Protein AF-A0A7M3SGV5-F1 (afdb_monomer)

pLDDT: mean 77.86, std 12.33, range [50.72, 96.25]

Secondary structure (DSSP, 8-state):
--PPPPPPP-PPPPSS--HHHHHHSPPPP-TT-----TTHHHHHHHHHHHHHHHHHHHHHHHHHHHHHHH----SSS--B-TTS-B--TT--EEE-TT--EEEE-TTS-EEEEETTTTEEEE-

Foldseek 3Di:
DDDDDDDDDDDDDDPDDDPVRCVVDDHDDPPPVPPPPPCVVVVVVVVVVVVVVVVVVVVVVVVCVVVVVVPPPLPPDQQADPVRHHNLVPFDWDADPVRWIWGADPVRWIWTADPVSSDTHTD

Mean predicted aligned error: 18.83 Å

Structure (mmCIF, N/CA/C/O backbone):
data_AF-A0A7M3SGV5-F1
#
_entry.id   AF-A0A7M3SGV5-F1
#
loop_
_atom_site.group_PDB
_atom_site.id
_atom_site.type_symbol
_atom_site.label_atom_id
_atom_site.label_alt_id
_atom_site.label_comp_id
_atom_site.label_asym_id
_atom_site.label_entity_id
_atom_site.label_seq_id
_atom_site.pdbx_PDB_ins_code
_atom_site.Cartn_x
_atom_site.Cartn_y
_atom_site.Cartn_z
_atom_site.occupancy
_atom_site.B_iso_or_equiv
_atom_site.auth_seq_id
_atom_site.auth_comp_id
_atom_site.auth_asym_id
_atom_site.auth_atom_id
_atom_site.pdbx_PDB_model_num
ATOM 1 N N . ILE A 1 1 ? -51.193 -28.670 64.161 1.00 51.84 1 ILE A N 1
ATOM 2 C CA . ILE A 1 1 ? -50.018 -27.777 64.006 1.00 51.84 1 ILE A CA 1
ATOM 3 C C . ILE A 1 1 ? -50.477 -26.606 63.148 1.00 51.84 1 ILE A C 1
ATOM 5 O O . ILE A 1 1 ? -50.992 -26.857 62.067 1.00 51.84 1 ILE A O 1
ATOM 9 N N . ARG A 1 2 ? -50.428 -25.369 63.658 1.00 57.69 2 ARG A N 1
ATOM 10 C CA . ARG A 1 2 ? -50.892 -24.169 62.944 1.00 57.69 2 ARG A CA 1
ATOM 11 C C . ARG A 1 2 ? -49.656 -23.427 62.439 1.00 57.69 2 ARG A C 1
ATOM 13 O O . ARG A 1 2 ? -48.879 -22.933 63.248 1.00 57.69 2 ARG A O 1
ATOM 20 N N . THR A 1 3 ? -49.441 -23.423 61.132 1.00 67.00 3 THR A N 1
ATOM 21 C CA . THR A 1 3 ? -48.323 -22.732 60.482 1.00 67.00 3 THR A CA 1
ATOM 22 C C . THR A 1 3 ? -48.660 -21.252 60.340 1.00 67.00 3 THR A C 1
ATOM 24 O O . THR A 1 3 ? -49.702 -20.889 59.799 1.00 67.00 3 THR A O 1
ATOM 27 N N . VAL A 1 4 ? -47.794 -20.393 60.872 1.00 75.88 4 VAL A N 1
ATOM 28 C CA . VAL A 1 4 ? -47.905 -18.937 60.751 1.00 75.88 4 VAL A CA 1
ATOM 29 C C . VAL A 1 4 ? -47.009 -18.526 59.586 1.00 75.88 4 VAL A C 1
ATOM 31 O O . VAL A 1 4 ? -45.806 -18.763 59.638 1.00 75.88 4 VAL A O 1
ATOM 34 N N . HIS A 1 5 ? -47.582 -17.963 58.523 1.00 73.69 5 HIS A N 1
ATOM 35 C CA . HIS A 1 5 ? -46.805 -17.389 57.425 1.00 73.69 5 HIS A CA 1
ATOM 36 C C . HIS A 1 5 ? -46.550 -15.909 57.712 1.00 73.69 5 HIS A C 1
ATOM 38 O O . HIS A 1 5 ? -47.492 -15.129 57.835 1.00 73.69 5 HIS A O 1
ATOM 44 N N . GLY A 1 6 ? -45.277 -15.535 57.829 1.00 79.50 6 GLY A N 1
ATOM 45 C CA . GLY A 1 6 ? -44.841 -14.142 57.822 1.00 79.50 6 GLY A CA 1
ATOM 46 C C . GLY A 1 6 ? -44.474 -13.725 56.402 1.00 79.50 6 GLY A C 1
ATOM 47 O O . GLY A 1 6 ? -43.722 -14.431 55.733 1.00 79.50 6 GLY A O 1
ATOM 48 N N . LEU A 1 7 ? -45.006 -12.595 55.941 1.00 81.19 7 LEU A N 1
ATOM 49 C CA . LEU A 1 7 ? -44.583 -11.961 54.696 1.00 81.19 7 LEU A CA 1
ATOM 50 C C . LEU A 1 7 ? -43.490 -10.942 55.031 1.00 81.19 7 LEU A C 1
ATOM 52 O O . LEU A 1 7 ? -43.733 -10.025 55.815 1.00 81.19 7 LEU A O 1
ATOM 56 N N . ASN A 1 8 ? -42.294 -11.101 54.465 1.00 79.69 8 ASN A N 1
ATOM 57 C CA . ASN A 1 8 ? -41.237 -10.105 54.606 1.00 79.69 8 ASN A CA 1
ATOM 58 C C . ASN A 1 8 ? -41.397 -9.049 53.505 1.00 79.69 8 ASN A C 1
ATOM 60 O O . ASN A 1 8 ? -41.323 -9.371 52.321 1.00 79.69 8 ASN A O 1
ATOM 64 N N . LEU A 1 9 ? -41.657 -7.806 53.907 1.00 80.56 9 LEU A N 1
ATOM 65 C CA . LEU A 1 9 ? -41.816 -6.667 53.011 1.00 80.56 9 LEU A CA 1
ATOM 66 C C . LEU A 1 9 ? -40.527 -5.848 53.029 1.00 80.56 9 LEU A C 1
ATOM 68 O O . LEU A 1 9 ? -40.169 -5.275 54.056 1.00 80.56 9 LEU A O 1
ATOM 72 N N . ILE A 1 10 ? -39.855 -5.761 51.884 1.00 75.38 10 ILE A N 1
ATOM 73 C CA . ILE A 1 10 ? -38.656 -4.938 51.703 1.00 75.38 10 ILE A CA 1
ATOM 74 C C . ILE A 1 10 ? -39.017 -3.800 50.746 1.00 75.38 10 ILE A C 1
ATOM 76 O O . ILE A 1 10 ? -39.612 -4.039 49.695 1.00 75.38 10 ILE A O 1
ATOM 80 N N . ARG A 1 11 ? -38.685 -2.555 51.110 1.00 76.50 11 ARG A N 1
ATOM 81 C CA . ARG A 1 11 ? -38.833 -1.407 50.205 1.00 76.50 11 ARG A CA 1
ATOM 82 C C . ARG A 1 11 ? -37.687 -1.420 49.206 1.00 76.50 11 ARG A C 1
ATOM 84 O O . ARG A 1 11 ? -36.528 -1.404 49.613 1.00 76.50 11 ARG A O 1
ATOM 91 N N . GLN A 1 12 ? -38.022 -1.449 47.923 1.00 76.88 12 GLN A N 1
ATOM 92 C CA . GLN A 1 12 ? -37.027 -1.284 46.877 1.00 76.88 12 GLN A CA 1
ATOM 93 C C . GLN A 1 12 ? -36.679 0.204 46.712 1.00 76.88 12 GLN A C 1
ATOM 95 O O . GLN A 1 12 ? -37.561 1.052 46.885 1.00 76.88 12 GLN A O 1
ATOM 100 N N . PRO A 1 13 ? -35.409 0.522 46.413 1.00 76.31 13 PRO A N 1
ATOM 101 C CA . PRO A 1 13 ? -34.998 1.856 45.986 1.00 76.31 13 PRO A CA 1
ATOM 102 C C . PRO A 1 13 ? -35.806 2.327 44.764 1.00 76.31 13 PRO A C 1
ATOM 104 O O . PRO A 1 13 ? -36.213 1.497 43.948 1.00 76.31 13 PRO A O 1
ATOM 107 N N . GLY A 1 14 ? -36.056 3.637 44.657 1.00 74.00 14 GLY A N 1
ATOM 108 C CA . GLY A 1 14 ? -36.722 4.232 43.488 1.00 74.00 14 GLY A CA 1
ATOM 109 C C . GLY A 1 14 ? -35.865 4.133 42.222 1.00 74.00 14 GLY A C 1
ATOM 110 O O . GLY A 1 14 ? -34.673 3.878 42.310 1.00 74.00 14 GLY A O 1
ATOM 111 N N . ASP A 1 15 ? -36.459 4.319 41.044 1.00 71.56 15 ASP A N 1
ATOM 112 C CA . ASP A 1 15 ? -35.736 4.154 39.771 1.00 71.56 15 ASP A CA 1
ATOM 113 C C . ASP A 1 15 ? -34.805 5.334 39.424 1.00 71.56 15 ASP A C 1
ATOM 115 O O . ASP A 1 15 ? -33.901 5.171 38.613 1.00 71.56 15 ASP A O 1
ATOM 119 N N . ASP A 1 16 ? -34.995 6.498 40.054 1.00 73.31 16 ASP A N 1
ATOM 120 C CA . ASP A 1 16 ? -34.312 7.754 39.707 1.00 73.31 16 ASP A CA 1
ATOM 121 C C . ASP A 1 16 ? -33.364 8.196 40.837 1.00 73.31 16 ASP A C 1
ATOM 123 O O . ASP A 1 16 ? -33.596 9.176 41.546 1.00 73.31 16 ASP A O 1
ATOM 127 N N . LEU A 1 17 ? -32.338 7.377 41.082 1.00 73.44 17 LEU A N 1
ATOM 128 C CA . LEU A 1 17 ? -31.320 7.601 42.113 1.00 73.44 17 LEU A CA 1
ATOM 129 C C . LEU A 1 17 ? -30.076 8.245 41.510 1.00 73.44 17 LEU A C 1
ATOM 131 O O . LEU A 1 17 ? -29.598 7.835 40.452 1.00 73.44 17 LEU A O 1
ATOM 135 N N . THR A 1 18 ? -29.488 9.197 42.231 1.00 78.12 18 THR A N 1
ATOM 136 C CA . THR A 1 18 ? -28.126 9.652 41.923 1.00 78.12 18 THR A CA 1
ATOM 137 C C . THR A 1 18 ? -27.107 8.535 42.191 1.00 78.12 18 THR A C 1
ATOM 139 O O . THR A 1 18 ? -27.389 7.583 42.924 1.00 78.12 18 THR A O 1
ATOM 142 N N . LYS A 1 19 ? -25.905 8.623 41.601 1.00 75.50 19 LYS A N 1
ATOM 143 C CA . LYS A 1 19 ? -24.857 7.594 41.769 1.00 75.50 19 LYS A CA 1
ATOM 144 C C . LYS A 1 19 ? -24.492 7.404 43.243 1.00 75.50 19 LYS A C 1
ATOM 146 O O . LYS A 1 19 ? -24.337 6.279 43.704 1.00 75.50 19 LYS A O 1
ATOM 151 N N . GLU A 1 20 ? -24.442 8.501 43.988 1.00 77.50 20 GLU A N 1
ATOM 152 C CA . GLU A 1 20 ? -24.148 8.537 45.417 1.00 77.50 20 GLU A CA 1
ATOM 153 C C . GLU A 1 20 ? -25.267 7.896 46.258 1.00 77.50 20 GLU A C 1
ATOM 155 O O . GLU A 1 20 ? -24.998 7.189 47.230 1.00 77.50 20 GLU A O 1
ATOM 160 N N . GLU A 1 21 ? -26.534 8.098 45.883 1.00 75.25 21 GLU A N 1
ATOM 161 C CA . GLU A 1 21 ? -27.677 7.475 46.563 1.00 75.25 21 GLU A CA 1
ATOM 162 C C . GLU A 1 21 ? -27.802 5.982 46.235 1.00 75.25 21 GLU A C 1
ATOM 164 O O . GLU A 1 21 ? -28.197 5.193 47.096 1.00 75.25 21 GLU A O 1
ATOM 169 N N . ALA A 1 22 ? -27.430 5.574 45.020 1.00 74.50 22 ALA A N 1
ATOM 170 C CA . ALA A 1 22 ? -27.407 4.174 44.609 1.00 74.50 22 ALA A CA 1
ATOM 171 C C . ALA A 1 22 ? -26.341 3.354 45.362 1.00 74.50 22 ALA A C 1
ATOM 173 O O . ALA A 1 22 ? -26.578 2.185 45.662 1.00 74.50 22 ALA A O 1
ATOM 174 N N . GLU A 1 23 ? -25.201 3.959 45.715 1.00 76.56 23 GLU A N 1
ATOM 175 C CA . GLU A 1 23 ? -24.138 3.312 46.502 1.00 76.56 23 GLU A CA 1
ATOM 176 C C . GLU A 1 23 ? -24.506 3.122 47.985 1.00 76.56 23 GLU A C 1
ATOM 178 O O . GLU A 1 23 ? -24.053 2.170 48.623 1.00 76.56 23 GLU A O 1
ATOM 183 N N . ALA A 1 24 ? -25.338 4.007 48.545 1.00 79.12 24 ALA A N 1
ATOM 184 C CA . ALA A 1 24 ? -25.771 3.946 49.945 1.00 79.12 24 ALA A CA 1
ATOM 185 C C . ALA A 1 24 ? -26.953 2.987 50.190 1.00 79.12 24 ALA A C 1
ATOM 187 O O . ALA A 1 24 ? -27.275 2.674 51.342 1.00 79.12 24 ALA A O 1
ATOM 188 N N . LEU A 1 25 ? -27.623 2.539 49.125 1.00 77.12 25 LEU A N 1
ATOM 189 C CA . LEU A 1 25 ? -28.811 1.691 49.183 1.00 77.12 25 LEU A CA 1
ATOM 190 C C . LEU A 1 25 ? -28.490 0.220 48.864 1.00 77.12 25 LEU A C 1
ATOM 192 O O . LEU A 1 25 ? -27.463 -0.090 48.264 1.00 77.12 25 LEU A O 1
ATOM 196 N N . PRO A 1 26 ? -29.363 -0.725 49.265 1.00 75.69 26 PRO A N 1
ATOM 197 C CA . PRO A 1 26 ? -29.204 -2.129 48.903 1.00 75.69 26 PRO A CA 1
ATOM 198 C C . PRO A 1 26 ? -29.108 -2.292 47.384 1.00 75.69 26 PRO A C 1
ATOM 200 O O . PRO A 1 26 ? -29.955 -1.775 46.652 1.00 75.69 26 PRO A O 1
ATOM 203 N N . SER A 1 27 ? -28.099 -3.032 46.920 1.00 70.19 27 SER A N 1
ATOM 204 C CA . SER A 1 27 ? -27.859 -3.219 45.491 1.00 70.19 27 SER A CA 1
ATOM 205 C C . SER A 1 27 ? -29.053 -3.893 44.809 1.00 70.19 27 SER A C 1
ATOM 207 O O . SER A 1 27 ? -29.563 -4.926 45.253 1.00 70.19 27 SER A O 1
ATOM 209 N N . ARG A 1 28 ? -29.511 -3.296 43.704 1.00 72.06 28 ARG A N 1
ATOM 210 C CA . ARG A 1 28 ? -30.539 -3.861 42.824 1.00 72.06 28 ARG A CA 1
ATOM 211 C C . ARG A 1 28 ? -29.863 -4.531 41.630 1.00 72.06 28 ARG A C 1
ATOM 213 O O . ARG A 1 28 ? -28.877 -4.028 41.105 1.00 72.06 28 ARG A O 1
ATOM 220 N N . SER A 1 29 ? -30.393 -5.671 41.190 1.00 68.94 29 SER A N 1
ATOM 221 C CA . SER A 1 29 ? -30.006 -6.246 39.898 1.00 68.94 29 SER A CA 1
ATOM 222 C C . SER A 1 29 ? -30.564 -5.360 38.782 1.00 68.94 29 SER A C 1
ATOM 224 O O . SER A 1 29 ? -31.777 -5.172 38.710 1.00 68.94 29 SER A O 1
ATOM 226 N N . PHE A 1 30 ? -29.687 -4.811 37.939 1.00 68.06 30 PHE A N 1
ATOM 227 C CA . PHE A 1 30 ? -30.066 -3.957 36.806 1.00 68.06 30 PHE A CA 1
ATOM 228 C C . PHE A 1 30 ? -30.434 -4.740 35.534 1.00 68.06 30 PHE A C 1
ATOM 230 O O . PHE A 1 30 ? -30.810 -4.133 34.543 1.00 68.06 30 PHE A O 1
ATOM 237 N N . GLY A 1 31 ? -30.395 -6.079 35.550 1.00 72.00 31 GLY A N 1
ATOM 238 C CA . GLY A 1 31 ? -30.828 -6.902 34.414 1.00 72.00 31 GLY A CA 1
ATOM 239 C C . GLY A 1 31 ? -30.183 -6.485 33.084 1.00 72.00 31 GLY A C 1
ATOM 240 O O . GLY A 1 31 ? -28.958 -6.481 32.960 1.00 72.00 31 GLY A O 1
ATOM 241 N N . GLU A 1 32 ? -31.022 -6.144 32.104 1.00 63.75 32 GLU A N 1
ATOM 242 C CA . GLU A 1 32 ? -30.629 -5.697 30.757 1.00 63.75 32 GLU A CA 1
ATOM 243 C C . GLU A 1 32 ? -30.185 -4.220 30.698 1.00 63.75 32 GLU A C 1
ATOM 245 O O . GLU A 1 32 ? -29.521 -3.835 29.742 1.00 63.75 32 GLU A O 1
ATOM 250 N N . ASP A 1 33 ? -30.455 -3.417 31.735 1.00 61.97 33 ASP A N 1
ATOM 251 C CA . ASP A 1 33 ? -30.123 -1.981 31.815 1.00 61.97 33 ASP A CA 1
ATOM 252 C C . ASP A 1 33 ? -28.685 -1.725 32.300 1.00 61.97 33 ASP A C 1
ATOM 254 O O . ASP A 1 33 ? -28.346 -0.651 32.800 1.00 61.97 33 ASP A O 1
ATOM 258 N N . THR A 1 34 ? -27.812 -2.725 32.190 1.00 64.25 34 THR A N 1
ATOM 259 C CA . THR A 1 34 ? -26.396 -2.519 32.492 1.00 64.25 34 THR A CA 1
ATOM 260 C C . THR A 1 34 ? -25.804 -1.685 31.358 1.00 64.25 34 THR A C 1
ATOM 262 O O . THR A 1 34 ? -25.790 -2.146 30.218 1.00 64.25 34 THR A O 1
ATOM 265 N N . GLU A 1 35 ? -25.312 -0.476 31.649 1.00 62.47 35 GLU A N 1
ATOM 266 C CA . GLU A 1 35 ? -24.564 0.346 30.689 1.00 62.47 35 GLU A CA 1
ATOM 267 C C . GLU A 1 35 ? -23.304 -0.413 30.236 1.00 62.47 35 GLU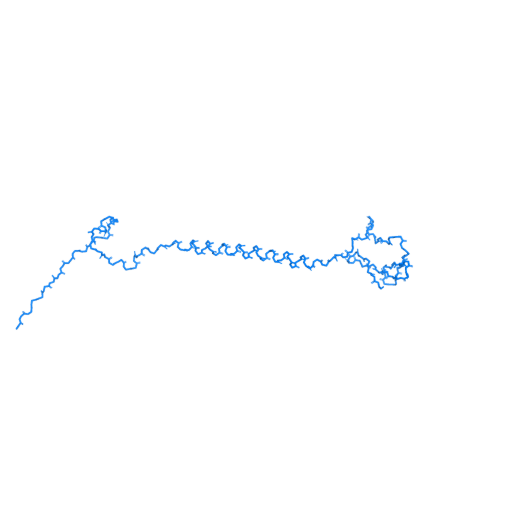 A C 1
ATOM 269 O O . GLU A 1 35 ? -22.215 -0.272 30.791 1.00 62.47 35 GLU A O 1
ATOM 274 N N . THR A 1 36 ? -23.428 -1.270 29.224 1.00 62.25 36 THR A N 1
ATOM 275 C CA . THR A 1 36 ? -22.268 -1.758 28.486 1.00 62.25 36 THR A CA 1
ATOM 276 C C . THR A 1 36 ? -21.711 -0.574 27.728 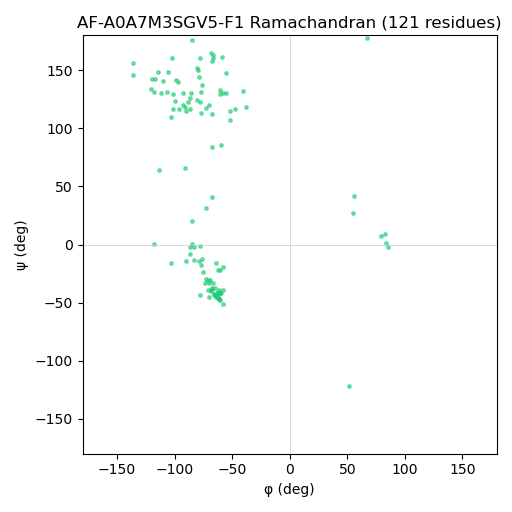1.00 62.25 36 THR A C 1
ATOM 278 O O . THR A 1 36 ? -22.364 -0.070 26.814 1.00 62.25 36 THR A O 1
ATOM 281 N N . GLU A 1 37 ? -20.514 -0.128 28.108 1.00 62.84 37 GLU A N 1
ATOM 282 C CA . GLU A 1 37 ? -19.815 0.924 27.387 1.00 62.84 37 GLU A CA 1
ATOM 283 C C . GLU A 1 37 ? -19.740 0.565 25.900 1.00 62.84 37 GLU A C 1
ATOM 285 O O . GLU A 1 37 ? -18.969 -0.291 25.457 1.00 62.84 37 GLU A O 1
ATOM 290 N N . SER A 1 38 ? -20.534 1.268 25.097 1.00 64.38 38 SER A N 1
ATOM 291 C CA . SER A 1 38 ? -20.564 1.173 23.641 1.00 64.38 38 SER A CA 1
ATOM 292 C C . SER A 1 38 ? -19.325 1.823 23.017 1.00 64.38 38 SER A C 1
ATOM 294 O O . SER A 1 38 ? -19.414 2.417 21.949 1.00 64.38 38 SER A O 1
ATOM 296 N N . VAL A 1 39 ? -18.180 1.801 23.700 1.00 64.44 39 VAL A N 1
ATOM 297 C CA . VAL A 1 39 ? -16.959 2.539 23.343 1.00 64.44 39 VAL A CA 1
ATOM 298 C C . VAL A 1 39 ? -15.915 1.603 22.717 1.00 64.44 39 VAL A C 1
ATOM 300 O O . VAL A 1 39 ? -15.021 2.049 22.001 1.00 64.44 39 VAL A O 1
ATOM 303 N N . GLY A 1 40 ? -16.076 0.282 22.872 1.00 72.06 40 GLY A N 1
ATOM 304 C CA . GLY A 1 40 ? -15.139 -0.720 22.346 1.00 72.06 40 GLY A CA 1
ATOM 305 C C . GLY A 1 40 ? -14.999 -0.741 20.818 1.00 72.06 40 GLY A C 1
ATOM 306 O O . GLY A 1 40 ? -13.967 -1.173 20.304 1.00 72.06 40 GLY A O 1
ATOM 307 N N . TRP A 1 41 ? -15.981 -0.230 20.068 1.00 82.12 41 TRP A N 1
ATOM 308 C CA . TRP A 1 41 ? -15.902 -0.181 18.603 1.00 82.12 41 TRP A CA 1
ATOM 309 C C . TRP A 1 41 ? -14.861 0.819 18.098 1.00 82.12 41 TRP A C 1
ATOM 311 O O . TRP A 1 41 ? -14.242 0.568 17.065 1.00 82.12 41 TRP A O 1
ATOM 321 N N . TYR A 1 42 ? -14.614 1.908 18.835 1.00 86.06 42 TYR A N 1
ATOM 322 C CA . TYR A 1 42 ? -13.549 2.851 18.500 1.00 86.06 42 TYR A CA 1
ATOM 323 C C . TYR A 1 42 ? -12.180 2.187 18.637 1.00 86.06 42 TYR A C 1
ATOM 325 O O . TYR A 1 42 ? -11.337 2.337 17.757 1.00 86.06 42 TYR A O 1
ATOM 333 N N . SER A 1 43 ? -11.969 1.403 19.698 1.00 85.38 43 SER A N 1
ATOM 334 C CA . SER A 1 43 ? -10.720 0.665 19.913 1.00 85.38 43 SER A CA 1
ATOM 335 C C . SER A 1 43 ? -10.501 -0.408 18.847 1.00 85.38 43 SER A C 1
ATOM 337 O O . SER A 1 43 ? -9.404 -0.521 18.303 1.00 85.38 43 SER A O 1
ATOM 339 N N . ILE A 1 44 ? -11.551 -1.161 18.507 1.00 88.81 44 ILE A N 1
ATOM 340 C CA . ILE A 1 44 ? -11.502 -2.188 17.458 1.00 88.81 44 ILE A CA 1
ATOM 341 C C . ILE A 1 44 ? -11.226 -1.547 16.090 1.00 88.81 44 ILE A C 1
ATOM 343 O O . ILE A 1 44 ? -10.362 -2.017 15.350 1.00 88.81 44 ILE A O 1
ATOM 347 N N . GLY A 1 45 ? -11.907 -0.442 15.774 1.00 90.69 45 GLY A N 1
ATOM 348 C CA . GLY A 1 45 ? -11.709 0.305 14.533 1.00 90.69 45 GLY A CA 1
ATOM 349 C C . GLY A 1 45 ? -10.312 0.916 14.427 1.00 90.69 45 GLY A C 1
ATOM 350 O O . GLY A 1 45 ? -9.663 0.782 13.392 1.00 90.69 45 GLY A O 1
ATOM 351 N N . ALA A 1 46 ? -9.813 1.522 15.507 1.00 92.56 46 ALA A N 1
ATOM 352 C CA . ALA A 1 46 ? -8.472 2.099 15.554 1.00 92.56 46 ALA A CA 1
ATOM 353 C C . ALA A 1 46 ? -7.388 1.030 15.364 1.00 92.56 46 ALA A C 1
ATOM 355 O O . ALA A 1 46 ? -6.471 1.222 14.566 1.00 92.56 46 ALA A O 1
ATOM 356 N N . LEU A 1 47 ? -7.516 -0.121 16.034 1.00 92.94 47 LEU A N 1
ATOM 357 C CA . LEU A 1 47 ? -6.575 -1.228 15.876 1.00 92.94 47 LEU A CA 1
ATOM 358 C C . LEU A 1 47 ? -6.590 -1.771 14.440 1.00 92.94 47 LEU A C 1
ATOM 360 O O . LEU A 1 47 ? -5.530 -1.951 13.841 1.00 92.94 47 LEU A O 1
ATOM 364 N N . GLY A 1 48 ? -7.780 -1.975 13.867 1.00 94.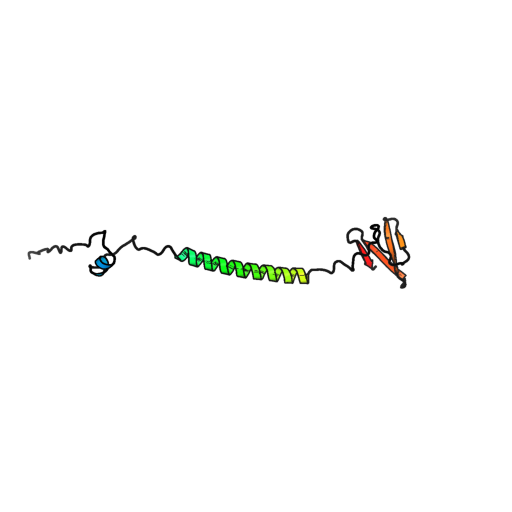94 48 GLY A N 1
ATOM 365 C CA . GLY A 1 48 ? -7.928 -2.417 12.480 1.00 94.94 48 GLY A CA 1
ATOM 366 C C . GLY A 1 48 ? -7.310 -1.438 11.479 1.00 94.94 48 GLY A C 1
ATOM 367 O O . GLY A 1 48 ? -6.614 -1.857 10.555 1.00 94.94 48 GLY A O 1
ATOM 368 N N . PHE A 1 49 ? -7.494 -0.135 11.694 1.00 96.25 49 PHE A N 1
ATOM 369 C CA . PHE A 1 49 ? -6.926 0.907 10.841 1.00 96.25 49 PHE A CA 1
ATOM 370 C C . PHE A 1 49 ? -5.392 0.938 10.891 1.00 96.25 49 PHE A C 1
ATOM 372 O O . PHE A 1 49 ? -4.744 1.018 9.849 1.00 96.25 49 PHE A O 1
ATOM 379 N N . ILE A 1 50 ? -4.799 0.799 12.081 1.00 96.25 50 ILE A N 1
ATOM 380 C CA . ILE A 1 50 ? -3.338 0.739 12.245 1.00 96.25 50 ILE A CA 1
ATOM 381 C C . ILE A 1 50 ? -2.759 -0.471 11.503 1.00 96.25 50 ILE A C 1
ATOM 383 O O . ILE A 1 50 ? -1.790 -0.330 10.757 1.00 96.25 50 ILE A O 1
ATOM 387 N N . VAL A 1 51 ? -3.368 -1.650 11.660 1.00 96.19 51 VAL A N 1
ATOM 388 C CA . VAL A 1 51 ? -2.931 -2.868 10.959 1.00 96.19 51 VAL A CA 1
ATOM 389 C C . VAL A 1 51 ? -3.049 -2.695 9.443 1.00 96.19 51 VAL A C 1
ATOM 391 O O . VAL A 1 51 ? -2.116 -3.043 8.720 1.00 96.19 51 VAL A O 1
ATOM 394 N N . ALA A 1 52 ? -4.143 -2.104 8.956 1.00 95.44 52 ALA A N 1
ATOM 395 C CA . ALA A 1 52 ? -4.330 -1.830 7.534 1.00 95.44 52 ALA A CA 1
ATOM 396 C C . ALA A 1 52 ? -3.245 -0.896 6.970 1.00 95.44 52 ALA A C 1
ATOM 398 O O . ALA A 1 52 ? -2.717 -1.166 5.893 1.00 95.44 52 ALA A O 1
ATOM 399 N N . ILE A 1 53 ? -2.860 0.152 7.709 1.00 95.38 53 ILE A N 1
ATOM 400 C CA . ILE A 1 53 ? -1.759 1.049 7.323 1.00 95.38 53 ILE A CA 1
ATOM 401 C C . ILE A 1 53 ? -0.432 0.288 7.233 1.00 95.38 53 ILE A C 1
ATOM 403 O O . ILE A 1 53 ? 0.295 0.439 6.252 1.00 95.38 53 ILE A O 1
ATOM 407 N N . ILE A 1 54 ? -0.112 -0.543 8.228 1.00 94.19 54 ILE A N 1
ATOM 408 C CA . ILE A 1 54 ? 1.137 -1.319 8.240 1.00 94.19 54 ILE A CA 1
ATOM 409 C C . ILE A 1 54 ? 1.192 -2.262 7.034 1.00 94.19 54 ILE A C 1
ATOM 411 O O . ILE A 1 54 ? 2.192 -2.288 6.318 1.00 94.19 54 ILE A O 1
ATOM 415 N N . VAL A 1 55 ? 0.107 -2.998 6.776 1.00 93.38 55 VAL A N 1
ATOM 416 C CA . VAL A 1 55 ? 0.007 -3.905 5.624 1.00 93.38 55 VAL A CA 1
ATOM 417 C C . VAL A 1 55 ? 0.103 -3.134 4.309 1.00 93.38 55 VAL A C 1
ATOM 419 O O . VAL A 1 55 ? 0.800 -3.582 3.404 1.00 93.38 55 VAL A O 1
ATOM 422 N N . PHE A 1 56 ? -0.530 -1.962 4.202 1.00 92.50 56 PHE A N 1
ATOM 423 C CA . PHE A 1 56 ? -0.432 -1.107 3.020 1.00 92.50 56 PHE A CA 1
ATOM 424 C C . PHE A 1 56 ? 1.019 -0.716 2.725 1.00 92.50 56 PHE A C 1
ATOM 426 O O . PHE A 1 56 ? 1.491 -0.940 1.615 1.00 92.50 56 PHE A O 1
ATOM 433 N N . PHE A 1 57 ? 1.755 -0.203 3.715 1.00 91.44 57 PHE A N 1
ATOM 434 C CA . PHE A 1 57 ? 3.162 0.155 3.524 1.00 91.44 57 PHE A CA 1
ATOM 435 C C . PHE A 1 57 ? 4.044 -1.058 3.226 1.00 91.44 57 PHE A C 1
ATOM 437 O O . PHE A 1 57 ? 4.946 -0.957 2.399 1.00 91.44 57 PHE A O 1
ATOM 444 N N . MET A 1 58 ? 3.777 -2.206 3.852 1.00 86.81 58 MET A N 1
ATOM 445 C CA . MET A 1 58 ? 4.499 -3.442 3.557 1.00 86.81 58 MET A CA 1
ATOM 446 C C . MET A 1 58 ? 4.273 -3.879 2.105 1.00 86.81 58 MET A C 1
ATOM 448 O O . MET A 1 58 ? 5.234 -4.182 1.411 1.00 86.81 58 MET A O 1
ATOM 452 N N . LEU A 1 59 ? 3.029 -3.856 1.621 1.00 85.25 59 LEU A N 1
ATOM 453 C CA . LEU A 1 59 ? 2.694 -4.224 0.244 1.00 85.2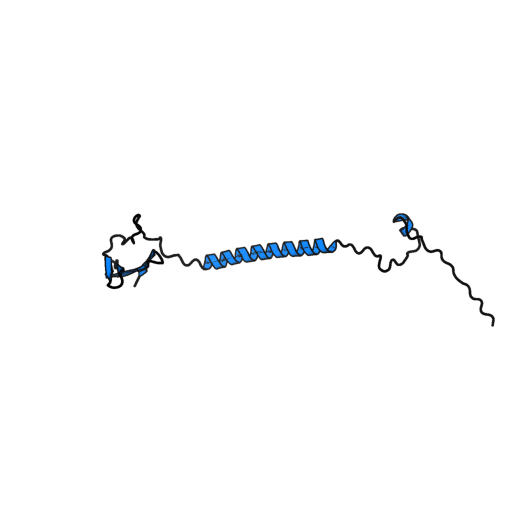5 59 LEU A CA 1
ATOM 454 C C . LEU A 1 59 ? 3.224 -3.222 -0.783 1.00 85.25 59 LEU A C 1
ATOM 456 O O . LEU A 1 59 ? 3.709 -3.646 -1.824 1.00 85.25 59 LEU A O 1
ATOM 460 N N . VAL A 1 60 ? 3.155 -1.916 -0.508 1.00 80.69 60 VAL A N 1
ATOM 461 C CA . VAL A 1 60 ? 3.746 -0.886 -1.380 1.00 80.69 60 VAL A CA 1
ATOM 462 C C . VAL A 1 60 ? 5.255 -1.089 -1.480 1.00 80.69 60 VAL A C 1
ATOM 464 O O . VAL A 1 60 ? 5.790 -1.146 -2.579 1.00 80.69 60 VAL A O 1
ATOM 467 N N . ARG A 1 61 ? 5.936 -1.307 -0.351 1.00 69.88 61 ARG A N 1
ATOM 468 C CA . ARG A 1 61 ? 7.390 -1.494 -0.340 1.00 69.88 61 ARG A CA 1
ATOM 469 C C . ARG A 1 61 ? 7.827 -2.822 -0.971 1.00 69.88 61 ARG A C 1
ATOM 471 O O . ARG A 1 61 ? 8.877 -2.871 -1.597 1.00 69.88 61 ARG A O 1
ATOM 478 N N . VAL A 1 62 ? 7.024 -3.882 -0.846 1.00 64.31 62 VAL A N 1
ATOM 479 C CA . VAL A 1 62 ? 7.247 -5.157 -1.556 1.00 64.31 62 VAL A CA 1
ATOM 480 C C . VAL A 1 62 ? 7.019 -5.000 -3.060 1.00 64.31 62 VAL A C 1
ATOM 482 O O . VAL A 1 62 ? 7.793 -5.541 -3.841 1.00 64.31 62 VAL A O 1
ATOM 485 N N . LYS A 1 63 ? 6.011 -4.227 -3.482 1.00 59.97 63 LYS A N 1
ATOM 486 C CA . LYS A 1 63 ? 5.799 -3.904 -4.900 1.00 59.97 63 LYS A CA 1
ATOM 487 C C . LYS A 1 63 ? 6.966 -3.129 -5.493 1.00 59.97 63 LYS A C 1
ATOM 489 O O . LYS A 1 63 ? 7.376 -3.458 -6.597 1.00 59.97 63 LYS A O 1
ATOM 494 N N . ASP A 1 64 ? 7.532 -2.174 -4.759 1.00 59.78 64 ASP A N 1
ATOM 495 C CA . ASP A 1 64 ? 8.734 -1.469 -5.207 1.00 59.78 64 ASP A CA 1
ATOM 496 C C . ASP A 1 64 ? 9.917 -2.440 -5.372 1.00 59.78 64 ASP A C 1
ATOM 498 O O . ASP A 1 64 ? 10.666 -2.332 -6.334 1.00 59.78 64 ASP A O 1
ATOM 502 N N . GLU A 1 65 ? 10.088 -3.426 -4.484 1.00 58.94 65 GLU A N 1
ATOM 503 C CA . GLU A 1 65 ? 11.159 -4.430 -4.601 1.00 58.94 65 GLU A CA 1
ATOM 504 C C . GLU A 1 65 ? 10.925 -5.419 -5.763 1.00 58.94 65 GLU A C 1
ATOM 506 O O . GLU A 1 65 ? 11.871 -5.739 -6.488 1.00 58.94 65 GLU A O 1
ATOM 511 N N . GLU A 1 66 ? 9.683 -5.851 -6.008 1.00 58.47 66 GLU A N 1
ATOM 512 C CA . GLU A 1 66 ? 9.334 -6.704 -7.154 1.00 58.47 66 GLU A CA 1
ATOM 513 C C . GLU A 1 66 ? 9.421 -5.949 -8.492 1.00 58.47 66 GLU A C 1
ATOM 515 O O . GLU A 1 66 ? 10.040 -6.456 -9.431 1.00 58.47 66 GLU A O 1
ATOM 520 N N . GLU A 1 67 ? 8.897 -4.721 -8.587 1.00 54.84 67 GLU A N 1
ATOM 521 C CA . GLU A 1 67 ? 8.984 -3.888 -9.794 1.00 54.84 67 GLU A CA 1
ATOM 522 C C . GLU A 1 67 ? 10.429 -3.452 -10.075 1.00 54.84 67 GLU A C 1
ATOM 524 O O . GLU A 1 67 ? 10.861 -3.484 -11.226 1.00 54.84 67 GLU A O 1
ATOM 529 N N . MET A 1 68 ? 11.233 -3.153 -9.049 1.00 50.72 68 MET A N 1
ATOM 530 C CA . MET A 1 68 ? 12.645 -2.785 -9.212 1.00 50.72 68 MET A CA 1
ATOM 531 C C . MET A 1 68 ? 13.546 -3.994 -9.522 1.00 50.72 68 MET A C 1
ATOM 533 O O . MET A 1 68 ? 14.577 -3.830 -10.174 1.00 50.72 68 MET A O 1
ATOM 537 N N . SER A 1 69 ? 13.141 -5.218 -9.153 1.00 54.78 69 SER A N 1
ATOM 538 C CA . SER A 1 69 ? 13.763 -6.465 -9.640 1.00 54.78 69 SER A CA 1
ATOM 539 C C . SER A 1 69 ? 13.357 -6.832 -11.078 1.00 54.78 69 SER A C 1
ATOM 541 O O . SER A 1 69 ? 13.973 -7.700 -11.700 1.00 54.78 69 SER A O 1
ATOM 543 N N . GLY A 1 70 ? 12.329 -6.158 -11.609 1.00 53.38 70 GLY A N 1
ATOM 544 C CA . GLY A 1 70 ? 11.673 -6.458 -12.878 1.00 53.38 70 GLY A CA 1
ATOM 545 C C . GLY A 1 70 ? 11.752 -5.362 -13.940 1.00 53.38 70 GLY A C 1
ATOM 546 O O . GLY A 1 70 ? 11.257 -5.593 -15.047 1.00 53.38 70 GLY A O 1
ATOM 547 N N . ILE A 1 71 ? 12.399 -4.214 -13.683 1.00 54.59 71 ILE A N 1
ATOM 548 C CA . ILE A 1 71 ? 12.808 -3.311 -14.767 1.00 54.59 71 ILE A CA 1
ATOM 549 C C . ILE A 1 71 ? 13.900 -4.046 -15.546 1.00 54.59 71 ILE A C 1
ATOM 551 O O . ILE A 1 71 ? 15.097 -3.859 -15.324 1.00 54.59 71 ILE A O 1
ATOM 555 N N . ARG A 1 72 ? 13.493 -4.909 -16.488 1.00 54.66 72 ARG A N 1
ATOM 556 C CA . ARG A 1 72 ? 14.337 -5.221 -17.639 1.00 54.66 72 ARG A CA 1
ATOM 557 C C . ARG A 1 72 ? 14.790 -3.864 -18.147 1.00 54.66 72 ARG A C 1
ATOM 559 O O . ARG A 1 72 ? 13.943 -3.050 -18.511 1.00 54.66 72 ARG A O 1
ATOM 566 N N . SER A 1 73 ? 16.097 -3.606 -18.093 1.00 52.12 73 SER A N 1
ATOM 567 C CA . SER A 1 73 ? 16.717 -2.492 -18.808 1.00 52.12 73 SER A CA 1
ATOM 568 C C . SER A 1 73 ? 16.000 -2.393 -20.152 1.00 52.12 73 SER A C 1
ATOM 570 O O . SER A 1 73 ? 15.945 -3.392 -20.872 1.00 52.12 73 SER A O 1
ATOM 572 N N . LEU A 1 74 ? 15.349 -1.255 -20.413 1.00 55.72 74 LEU A N 1
ATOM 573 C CA . LEU A 1 74 ? 14.519 -0.977 -21.597 1.00 55.72 74 LEU A CA 1
ATOM 574 C C . LEU A 1 74 ? 15.375 -0.901 -22.879 1.00 55.72 74 LEU A C 1
ATOM 576 O O . LEU A 1 74 ? 15.194 -0.034 -23.721 1.00 55.72 74 LEU A O 1
ATOM 580 N N . GLY A 1 75 ? 16.351 -1.796 -23.004 1.00 57.22 75 GLY A N 1
ATOM 581 C CA . GLY A 1 75 ? 17.482 -1.653 -23.890 1.00 57.22 75 GLY A CA 1
ATOM 582 C C . GLY A 1 75 ? 18.417 -0.512 -23.470 1.00 57.22 75 GLY A C 1
ATOM 583 O O . GLY A 1 75 ? 18.186 0.186 -22.474 1.00 57.22 75 GLY A O 1
ATOM 584 N N . PRO A 1 76 ? 19.523 -0.344 -24.207 1.00 60.31 76 PRO A N 1
ATOM 585 C CA . PRO A 1 76 ? 20.313 0.881 -24.168 1.00 60.31 76 PRO A CA 1
ATOM 586 C C . PRO A 1 76 ? 19.453 2.097 -24.561 1.00 60.31 76 PRO A C 1
ATOM 588 O O . PRO A 1 76 ? 18.395 1.949 -25.166 1.00 60.31 76 PRO A O 1
ATOM 591 N N . THR A 1 77 ? 19.908 3.301 -24.201 1.00 62.81 77 THR A N 1
ATOM 592 C CA . THR A 1 77 ? 19.253 4.587 -24.496 1.00 62.81 77 THR A CA 1
ATOM 593 C C . THR A 1 77 ? 18.682 4.622 -25.923 1.00 62.81 77 THR A C 1
ATOM 595 O O . THR A 1 77 ? 19.422 4.274 -26.848 1.00 62.81 77 THR A O 1
ATOM 598 N N . PRO A 1 78 ? 17.418 5.057 -26.124 1.00 62.12 78 PRO A N 1
ATOM 599 C CA . PRO A 1 78 ? 16.794 5.098 -27.445 1.00 62.12 78 PRO A CA 1
ATOM 600 C C . PRO A 1 78 ? 17.699 5.834 -28.431 1.00 62.12 78 PRO A C 1
ATOM 602 O O . PRO A 1 78 ? 17.986 7.022 -28.270 1.00 62.12 78 PRO A O 1
ATOM 605 N N . THR A 1 79 ? 18.183 5.095 -29.426 1.00 68.44 79 THR A N 1
ATOM 606 C CA . THR A 1 79 ? 19.192 5.546 -30.390 1.00 68.44 79 THR A CA 1
ATOM 607 C C . THR A 1 79 ? 18.459 6.149 -31.587 1.00 68.44 79 THR A C 1
ATOM 609 O O . THR A 1 79 ? 18.399 5.564 -32.663 1.00 68.44 79 THR A O 1
ATOM 612 N N . ILE A 1 80 ? 17.769 7.269 -31.358 1.00 78.75 80 ILE A N 1
ATOM 613 C CA . ILE A 1 80 ? 16.920 7.935 -32.356 1.00 78.75 80 ILE A CA 1
ATOM 614 C C . ILE A 1 80 ? 17.478 9.332 -32.613 1.00 78.75 80 ILE A C 1
ATOM 616 O O . ILE A 1 80 ? 17.730 10.085 -31.668 1.00 78.75 80 ILE A O 1
ATOM 620 N N . LEU A 1 81 ? 17.642 9.693 -33.884 1.00 80.06 81 LEU A N 1
ATOM 621 C CA . LEU A 1 81 ? 18.026 11.043 -34.288 1.00 80.06 81 LEU A CA 1
ATOM 622 C C . LEU A 1 81 ? 16.896 12.057 -34.012 1.00 80.06 81 LEU A C 1
ATOM 624 O O . LEU A 1 81 ? 15.732 11.688 -33.838 1.00 80.06 81 LEU A O 1
ATOM 628 N N . PRO A 1 82 ? 17.197 13.370 -34.030 1.00 77.38 82 PRO A N 1
ATOM 629 C CA . PRO A 1 82 ? 16.187 14.423 -33.892 1.00 77.38 82 PRO A CA 1
ATOM 630 C C . PRO A 1 82 ? 15.070 14.389 -34.949 1.00 77.38 82 PRO A C 1
ATOM 632 O O . PRO A 1 82 ? 14.016 14.986 -34.741 1.00 77.38 82 PRO A O 1
ATOM 635 N N . ASP A 1 83 ? 15.297 13.717 -36.077 1.00 78.88 83 ASP A N 1
ATOM 636 C CA . ASP A 1 83 ? 14.326 13.522 -37.157 1.00 78.88 83 ASP A CA 1
ATOM 637 C C . ASP A 1 83 ? 13.410 12.299 -36.948 1.00 78.88 83 ASP A C 1
ATOM 639 O O . ASP A 1 83 ? 12.506 12.061 -37.747 1.00 78.88 83 ASP A O 1
ATOM 643 N N . GLY A 1 84 ? 13.609 11.542 -35.865 1.00 74.50 84 GLY A N 1
ATOM 644 C CA . GLY A 1 84 ? 12.845 10.336 -35.560 1.00 74.50 84 GLY A CA 1
ATOM 645 C C . GLY A 1 84 ? 13.353 9.072 -36.258 1.00 74.50 84 GLY A C 1
ATOM 646 O O . GLY A 1 84 ? 12.756 8.013 -36.065 1.00 74.50 84 GLY A O 1
ATOM 647 N N . SER A 1 85 ? 14.430 9.159 -37.045 1.00 81.56 85 SER A N 1
ATOM 648 C CA . SER A 1 85 ? 15.056 8.002 -37.685 1.00 81.56 85 SER A CA 1
ATOM 649 C C . SER A 1 85 ? 15.969 7.240 -36.711 1.00 81.56 85 SER A C 1
ATOM 651 O O . SER A 1 85 ? 16.489 7.829 -35.756 1.00 81.56 85 SER A O 1
ATOM 653 N N . PRO A 1 86 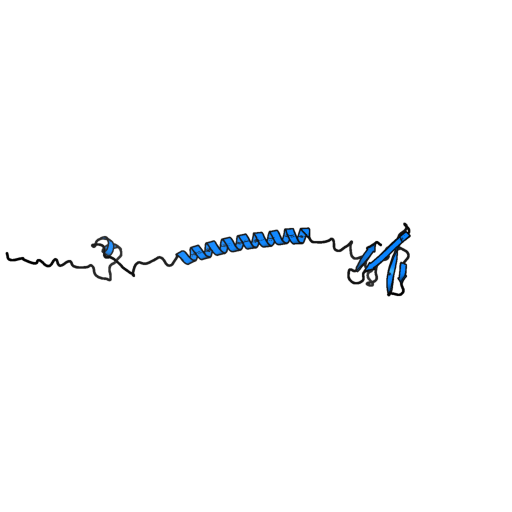? 16.156 5.924 -36.909 1.00 86.06 86 PRO A N 1
ATOM 654 C CA . PRO A 1 86 ? 17.144 5.161 -36.154 1.00 86.06 86 PRO A CA 1
ATOM 655 C C . PRO A 1 86 ? 18.554 5.696 -36.390 1.00 86.06 86 PRO A C 1
ATOM 657 O O . PRO A 1 86 ? 18.956 5.889 -37.534 1.00 86.06 86 PRO A O 1
ATOM 660 N N . ASP A 1 87 ? 19.317 5.879 -35.316 1.00 87.19 87 ASP A N 1
ATOM 661 C CA . ASP A 1 87 ? 20.728 6.249 -35.386 1.00 87.19 87 ASP A CA 1
ATOM 662 C C . ASP A 1 87 ? 21.581 5.025 -35.745 1.00 87.19 87 ASP A C 1
ATOM 664 O O . ASP A 1 87 ? 21.675 4.087 -34.944 1.00 87.19 87 ASP A O 1
ATOM 668 N N . PRO A 1 88 ? 22.217 4.993 -36.930 1.00 80.81 88 PRO A N 1
ATOM 669 C CA . PRO A 1 88 ? 23.109 3.908 -37.302 1.00 80.81 88 PRO A CA 1
ATOM 670 C C . PRO A 1 88 ? 24.485 4.017 -36.633 1.00 80.81 88 PRO A C 1
ATOM 672 O O . PRO A 1 88 ? 25.333 3.168 -36.890 1.00 80.81 88 PRO A O 1
ATOM 675 N N . GLU A 1 89 ? 24.748 5.054 -35.827 1.00 83.19 89 GLU A N 1
ATOM 676 C CA . GLU A 1 89 ? 26.029 5.303 -35.144 1.00 83.19 89 GLU A CA 1
ATOM 677 C C . GLU A 1 89 ? 27.227 5.346 -36.119 1.00 83.19 89 GLU A C 1
ATOM 679 O O . GLU A 1 89 ? 28.365 5.031 -35.774 1.00 83.19 89 GLU A O 1
ATOM 684 N N . GLY A 1 90 ? 26.968 5.723 -37.377 1.00 81.50 90 GLY A N 1
ATOM 685 C CA . GLY A 1 90 ? 27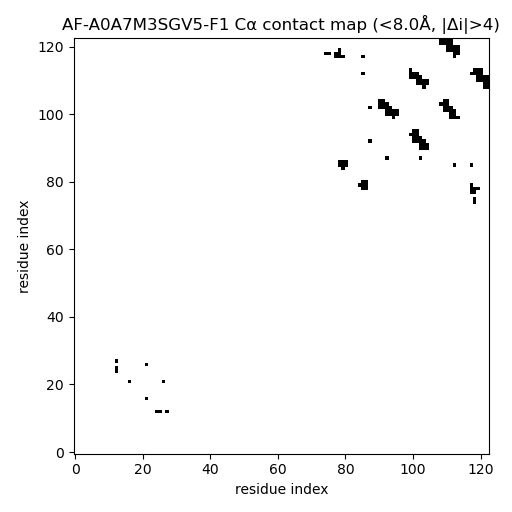.963 5.751 -38.453 1.00 81.50 90 GLY A CA 1
ATOM 686 C C . GLY A 1 90 ? 28.283 4.390 -39.086 1.00 81.50 90 GLY A C 1
ATOM 687 O O . GLY A 1 90 ? 29.196 4.315 -39.910 1.00 81.50 90 GLY A O 1
ATOM 688 N N . MET A 1 91 ? 27.553 3.325 -38.740 1.00 85.88 91 MET A N 1
ATOM 689 C CA . MET A 1 91 ? 27.710 2.001 -39.347 1.00 85.88 91 MET A CA 1
ATOM 690 C C . MET A 1 91 ? 27.016 1.902 -40.718 1.00 85.88 91 MET A C 1
ATOM 692 O O . MET A 1 91 ? 25.993 2.557 -40.944 1.00 85.88 91 MET A O 1
ATOM 696 N N . PRO A 1 92 ? 27.533 1.068 -41.644 1.00 88.38 92 PRO A N 1
ATOM 697 C CA . PRO A 1 92 ? 26.849 0.769 -42.897 1.00 88.38 92 PRO A CA 1
ATOM 698 C C . PRO A 1 92 ? 25.469 0.170 -42.629 1.00 88.38 92 PRO A C 1
ATOM 700 O O . PRO A 1 92 ? 25.352 -0.785 -41.858 1.00 88.38 92 PRO A O 1
ATOM 703 N N . THR A 1 93 ? 24.438 0.707 -43.280 1.00 89.81 93 THR A N 1
ATOM 704 C CA . THR A 1 93 ? 23.065 0.206 -43.168 1.00 89.81 93 THR A CA 1
ATOM 705 C C . THR A 1 93 ? 22.549 -0.366 -44.479 1.00 89.81 93 THR A C 1
ATOM 707 O O . THR A 1 93 ? 22.923 0.078 -45.564 1.00 89.81 93 THR A O 1
ATOM 710 N N . THR A 1 94 ? 21.679 -1.365 -44.375 1.00 90.75 94 THR A N 1
ATOM 711 C CA . THR A 1 94 ? 20.945 -1.956 -45.496 1.00 90.75 94 THR A CA 1
ATOM 712 C C . THR A 1 94 ? 19.494 -2.165 -45.089 1.00 90.75 94 THR A C 1
ATOM 714 O O . THR A 1 94 ? 19.201 -2.439 -43.930 1.00 90.75 94 THR A O 1
ATOM 717 N N . THR A 1 95 ? 18.564 -2.011 -46.023 1.00 91.94 95 THR A N 1
ATOM 718 C CA . THR A 1 95 ? 17.146 -2.318 -45.801 1.00 91.94 95 THR A CA 1
ATOM 719 C C . THR A 1 95 ? 16.822 -3.595 -46.553 1.00 91.94 95 THR A C 1
ATOM 721 O O . THR A 1 95 ? 17.219 -3.732 -47.710 1.00 91.94 95 THR A O 1
ATOM 724 N N . ASP A 1 96 ? 16.166 -4.542 -45.891 1.00 90.19 96 ASP A N 1
ATOM 725 C CA . ASP A 1 96 ? 15.741 -5.785 -46.531 1.00 90.19 96 ASP A CA 1
ATOM 726 C C . ASP A 1 96 ? 14.390 -5.639 -47.253 1.00 90.19 96 ASP A C 1
ATOM 728 O O . ASP A 1 96 ? 13.722 -4.604 -47.181 1.00 90.19 96 ASP A O 1
ATOM 732 N N . ASP A 1 97 ? 13.963 -6.705 -47.933 1.00 91.81 97 ASP A N 1
ATOM 733 C CA . ASP A 1 97 ? 12.688 -6.748 -48.661 1.00 91.81 97 ASP A CA 1
ATOM 734 C C . ASP A 1 97 ? 11.455 -6.625 -47.739 1.00 91.81 97 ASP A C 1
ATOM 736 O O . ASP A 1 97 ? 10.352 -6.351 -48.213 1.00 91.81 97 ASP A O 1
ATOM 740 N N . SER A 1 98 ? 11.626 -6.825 -46.425 1.00 87.69 98 SER A N 1
ATOM 741 C CA . SER A 1 98 ? 10.573 -6.656 -45.414 1.00 87.69 98 SER A CA 1
ATOM 742 C C . SER A 1 98 ? 10.459 -5.217 -44.897 1.00 87.69 98 SER A C 1
ATOM 744 O O . SER A 1 98 ? 9.504 -4.894 -44.192 1.00 87.69 98 SER A O 1
ATOM 746 N N . GLY A 1 99 ? 11.399 -4.341 -45.269 1.00 88.06 99 GLY A N 1
ATOM 747 C CA . GLY A 1 99 ? 11.487 -2.971 -44.767 1.00 88.06 99 GLY A CA 1
ATOM 748 C C . GLY A 1 99 ? 12.187 -2.853 -43.410 1.00 88.06 99 GLY A C 1
ATOM 749 O O . GLY A 1 99 ? 12.187 -1.769 -42.824 1.00 88.06 99 GLY A O 1
ATOM 750 N N . THR A 1 100 ? 12.795 -3.933 -42.912 1.00 89.75 100 THR A N 1
ATOM 751 C CA . THR A 1 100 ? 13.589 -3.917 -41.680 1.00 89.75 100 THR A CA 1
ATOM 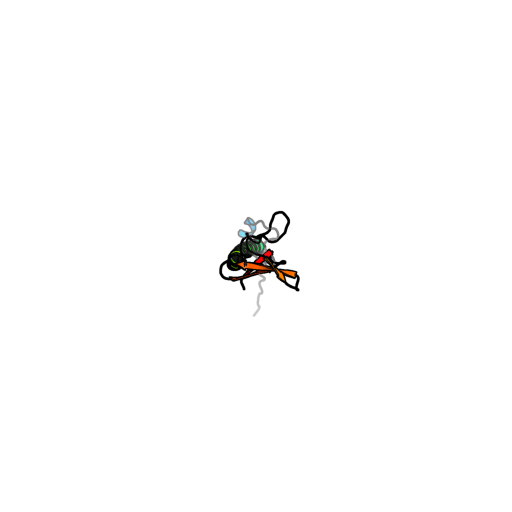752 C C . THR A 1 100 ? 14.948 -3.288 -41.972 1.00 89.75 100 THR A C 1
ATOM 754 O O . THR A 1 100 ? 15.614 -3.629 -42.955 1.00 89.75 100 THR A O 1
ATOM 757 N N . LEU A 1 101 ? 15.363 -2.340 -41.128 1.00 91.12 101 LEU A N 1
ATOM 758 C CA . LEU A 1 101 ? 16.674 -1.709 -41.237 1.00 91.12 101 LEU A CA 1
ATOM 759 C C . LEU A 1 101 ? 17.716 -2.556 -40.508 1.00 91.12 101 LEU A C 1
ATOM 761 O O . LEU A 1 101 ? 17.544 -2.900 -39.342 1.00 91.12 101 LEU A O 1
ATOM 765 N N . TRP A 1 102 ? 18.816 -2.831 -41.191 1.00 91.69 102 TRP A N 1
ATOM 766 C CA . TRP A 1 102 ? 19.952 -3.579 -40.681 1.00 91.69 102 TRP A CA 1
ATOM 767 C C . TRP A 1 102 ? 21.185 -2.688 -40.662 1.00 91.69 102 TRP A C 1
ATOM 769 O O . TRP A 1 102 ? 21.394 -1.908 -41.593 1.00 91.69 102 TRP A O 1
ATOM 779 N N . ARG A 1 103 ? 22.029 -2.825 -39.640 1.00 91.31 103 ARG A N 1
ATOM 780 C CA . ARG A 1 103 ? 23.367 -2.221 -39.589 1.00 91.31 103 ARG A CA 1
ATOM 781 C C . ARG A 1 103 ? 24.431 -3.303 -39.470 1.00 91.31 103 ARG A C 1
ATOM 783 O O . ARG A 1 103 ? 24.227 -4.297 -38.778 1.00 91.31 103 ARG A O 1
ATOM 790 N N . GLN A 1 104 ? 25.562 -3.105 -40.134 1.00 91.00 104 GLN A N 1
ATOM 791 C CA . GLN A 1 104 ? 26.695 -4.023 -40.077 1.00 91.00 104 GLN A CA 1
ATOM 792 C C . GLN A 1 104 ? 27.755 -3.506 -39.102 1.00 91.00 104 GLN A C 1
ATOM 794 O O . GLN A 1 104 ? 28.276 -2.401 -39.266 1.00 91.00 104 GLN A O 1
ATOM 799 N N . GLN A 1 105 ? 28.102 -4.318 -38.107 1.00 90.06 105 GLN A N 1
ATOM 800 C CA . GLN A 1 105 ? 29.179 -4.020 -37.170 1.00 90.06 105 GLN A CA 1
ATOM 801 C C . GLN A 1 105 ? 30.563 -4.285 -37.804 1.00 90.06 105 GLN A C 1
ATOM 803 O O . GLN A 1 105 ? 30.682 -5.048 -38.769 1.00 90.06 105 GLN A O 1
ATOM 808 N N . PRO A 1 106 ? 31.650 -3.701 -37.259 1.00 86.75 106 PRO A N 1
ATOM 809 C CA . PRO A 1 106 ? 33.014 -3.927 -37.750 1.00 86.75 106 PRO A CA 1
ATOM 810 C C . PRO A 1 106 ? 33.492 -5.386 -37.692 1.00 86.75 106 PRO A C 1
ATOM 812 O O . PRO A 1 106 ? 34.422 -5.754 -38.406 1.00 86.75 106 PRO A O 1
ATOM 815 N N . ASP A 1 107 ? 32.881 -6.211 -36.840 1.00 88.06 107 ASP A N 1
ATOM 816 C CA . ASP A 1 107 ? 33.153 -7.648 -36.722 1.00 88.06 107 ASP A CA 1
ATOM 817 C C . ASP A 1 107 ? 32.392 -8.497 -37.761 1.00 88.06 107 ASP A C 1
ATOM 819 O O . ASP A 1 107 ? 32.578 -9.712 -37.825 1.00 88.06 107 ASP A O 1
ATOM 823 N N . GLY A 1 108 ? 31.567 -7.860 -38.598 1.00 85.19 108 GLY A N 1
ATOM 824 C CA . GLY A 1 108 ? 30.734 -8.506 -39.605 1.00 85.19 108 GLY A CA 1
ATOM 825 C C . GLY A 1 108 ? 29.384 -9.002 -39.085 1.00 85.19 108 GLY A C 1
ATOM 826 O O . GLY A 1 108 ? 28.601 -9.499 -39.895 1.00 85.19 108 GLY A O 1
ATOM 827 N N . SER A 1 109 ? 29.090 -8.853 -37.787 1.00 87.44 109 SER A N 1
ATOM 828 C CA . SER A 1 109 ? 27.755 -9.115 -37.243 1.00 87.44 109 SER A CA 1
ATOM 829 C C . SER A 1 109 ? 26.742 -8.085 -37.749 1.00 87.44 109 SER A C 1
ATOM 831 O O . SER A 1 109 ? 27.102 -6.998 -38.218 1.00 87.44 109 SER A O 1
ATOM 833 N N . MET A 1 110 ? 25.464 -8.451 -37.708 1.00 90.44 110 MET A N 1
ATOM 834 C CA . MET A 1 110 ? 24.372 -7.595 -38.153 1.00 90.44 110 MET A CA 1
ATOM 835 C C . MET A 1 110 ? 23.417 -7.341 -36.995 1.00 90.44 110 MET A C 1
ATOM 837 O O . MET A 1 110 ? 23.004 -8.278 -36.319 1.00 90.44 110 MET A O 1
ATOM 841 N N . ASP A 1 111 ? 23.031 -6.083 -36.810 1.00 90.69 111 ASP A N 1
ATOM 842 C CA . ASP A 1 111 ? 21.955 -5.726 -35.892 1.00 90.69 111 ASP A CA 1
ATOM 843 C C . ASP A 1 111 ? 20.742 -5.263 -36.697 1.00 90.69 111 ASP A C 1
ATOM 845 O O . ASP A 1 111 ? 20.897 -4.539 -37.683 1.00 90.69 111 ASP A O 1
ATOM 849 N N . TRP A 1 112 ? 19.540 -5.635 -36.265 1.00 90.75 112 TRP A N 1
ATOM 850 C CA . TRP A 1 112 ? 18.287 -5.185 -36.873 1.00 90.75 112 TRP A CA 1
ATOM 851 C C . TRP A 1 112 ? 17.583 -4.154 -35.991 1.00 90.75 112 TRP A C 1
ATOM 853 O O . TRP A 1 112 ? 17.714 -4.163 -34.765 1.00 90.75 112 TRP A O 1
ATOM 863 N N . TRP A 1 113 ? 16.861 -3.233 -36.620 1.00 89.56 113 TRP A N 1
ATOM 864 C CA . TRP A 1 113 ? 16.121 -2.177 -35.939 1.00 89.56 113 TRP A CA 1
ATOM 865 C C . TRP A 1 113 ? 14.704 -2.621 -35.575 1.00 89.56 113 TRP A C 1
ATOM 867 O O . TRP A 1 113 ? 13.906 -2.931 -36.462 1.00 89.56 113 TRP A O 1
ATOM 877 N N . ASP A 1 114 ? 14.369 -2.565 -34.287 1.00 87.25 114 ASP A N 1
ATOM 878 C CA . ASP A 1 114 ? 13.003 -2.754 -33.802 1.00 87.25 114 ASP A CA 1
ATOM 879 C C . ASP A 1 114 ? 12.267 -1.410 -33.750 1.00 87.25 114 ASP A C 1
ATOM 881 O O . ASP A 1 114 ? 12.634 -0.506 -32.995 1.00 87.25 114 ASP A O 1
ATOM 885 N N . GLN A 1 115 ? 11.222 -1.268 -34.571 1.00 84.56 115 GLN A N 1
ATOM 886 C CA . GLN A 1 115 ? 10.422 -0.043 -34.639 1.00 84.56 115 GLN A CA 1
ATOM 887 C C . GLN A 1 115 ? 9.540 0.176 -33.404 1.00 84.56 115 GLN A C 1
ATOM 889 O O . GLN A 1 115 ? 9.294 1.330 -33.041 1.00 84.56 115 GLN A O 1
ATOM 894 N N . ASP A 1 116 ? 9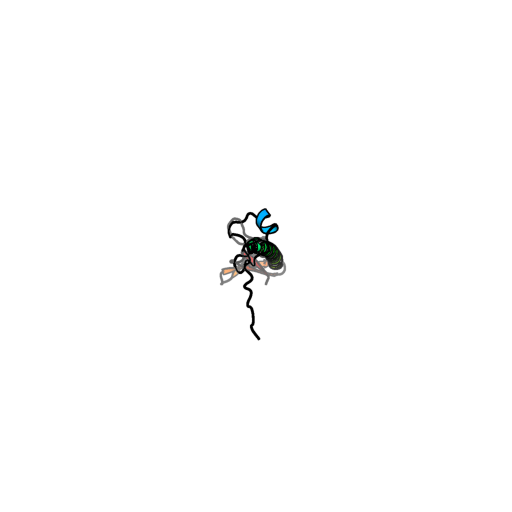.088 -0.898 -32.757 1.00 83.81 116 ASP A N 1
ATOM 895 C CA . ASP A 1 116 ? 8.200 -0.837 -31.597 1.00 83.81 116 ASP A CA 1
ATOM 896 C C . ASP A 1 116 ? 8.992 -0.468 -30.342 1.00 83.81 116 ASP A C 1
ATOM 898 O O . ASP A 1 116 ? 8.585 0.394 -29.557 1.00 83.81 116 ASP A O 1
ATOM 902 N N . LEU A 1 117 ? 10.160 -1.091 -30.178 1.00 78.75 117 LEU A N 1
ATOM 903 C CA . LEU A 1 117 ? 11.037 -0.893 -29.028 1.00 78.75 117 LEU A CA 1
ATOM 904 C C . LEU A 1 117 ? 12.054 0.238 -29.229 1.00 78.75 117 LEU A C 1
ATOM 906 O O . LEU A 1 117 ? 12.624 0.711 -28.247 1.00 78.75 117 LEU A O 1
ATOM 910 N N . ARG A 1 118 ? 12.244 0.714 -30.467 1.00 83.62 118 ARG A N 1
ATOM 911 C CA . ARG A 1 118 ? 13.186 1.785 -30.845 1.00 83.62 118 ARG A CA 1
ATOM 912 C C . ARG A 1 118 ? 14.627 1.491 -30.415 1.00 83.62 118 ARG A C 1
ATOM 914 O O . ARG A 1 118 ? 15.336 2.374 -29.921 1.00 83.62 118 ARG A O 1
ATOM 921 N N . ILE A 1 119 ? 15.039 0.238 -30.591 1.00 85.06 119 ILE A N 1
ATOM 922 C CA . ILE A 1 119 ? 16.363 -0.272 -30.225 1.00 85.06 119 ILE A CA 1
ATOM 923 C C . ILE A 1 119 ? 16.933 -1.162 -31.330 1.00 85.06 119 ILE A C 1
ATOM 925 O O . ILE A 1 119 ? 16.206 -1.767 -32.117 1.00 85.06 119 ILE A O 1
ATOM 929 N N . TRP A 1 120 ? 18.260 -1.268 -31.350 1.00 86.12 120 TRP A N 1
ATOM 930 C CA . TRP A 1 120 ? 18.987 -2.217 -32.186 1.00 86.12 120 TRP A CA 1
ATOM 931 C C . TRP A 1 120 ? 19.114 -3.571 -31.485 1.00 86.12 120 TRP A C 1
ATOM 933 O O . TRP A 1 120 ? 19.628 -3.657 -30.366 1.00 86.12 120 TRP A O 1
ATOM 943 N N . HIS A 1 121 ? 18.693 -4.637 -32.156 1.00 86.12 121 HIS A N 1
ATOM 944 C CA . HIS A 1 121 ? 18.841 -6.011 -31.696 1.00 86.12 121 HIS A CA 1
ATOM 945 C C . HIS A 1 121 ? 20.007 -6.695 -32.396 1.00 86.12 121 HIS A C 1
ATOM 947 O O . HIS A 1 121 ? 20.074 -6.715 -33.622 1.00 86.12 121 HIS A O 1
ATOM 953 N N . LYS A 1 122 ? 20.888 -7.310 -31.606 1.00 84.50 122 LYS A N 1
ATOM 954 C CA . LYS A 1 122 ? 22.012 -8.100 -32.116 1.00 84.50 122 LYS A CA 1
ATOM 955 C C . LYS A 1 122 ? 21.540 -9.464 -32.613 1.00 84.50 122 LYS A C 1
ATOM 957 O O . LYS A 1 122 ? 20.743 -10.105 -31.923 1.00 84.50 122 LYS A O 1
ATOM 962 N N . TRP A 1 123 ? 22.054 -9.891 -33.764 1.00 75.12 123 TRP A N 1
ATOM 963 C CA . TRP A 1 123 ? 21.865 -11.233 -34.322 1.00 75.12 123 TRP A CA 1
ATOM 964 C C . TRP A 1 123 ? 23.104 -12.110 -34.120 1.00 75.12 123 TRP A C 1
ATOM 966 O O . TRP A 1 123 ? 24.231 -11.616 -34.355 1.00 75.12 123 TRP A O 1
#

Solvent-accessible surface area (backbone atoms only — not comparable to full-atom values): 8027 Å² total; per-residue (Å²): 136,86,85,82,85,82,83,86,84,77,87,75,82,72,94,88,60,55,76,72,56,50,70,77,42,85,84,73,88,58,78,88,72,58,84,69,74,87,57,58,61,59,57,53,50,51,53,53,50,52,51,51,51,53,53,48,54,51,52,52,54,48,46,50,53,53,50,66,75,57,63,66,73,78,64,70,78,71,48,55,44,98,87,71,47,78,54,60,87,88,41,59,69,51,70,51,97,85,70,45,43,31,34,45,46,98,88,70,44,45,29,39,54,39,81,90,74,44,41,76,42,85,104

Radius of gyration: 42.95 Å; Cα cont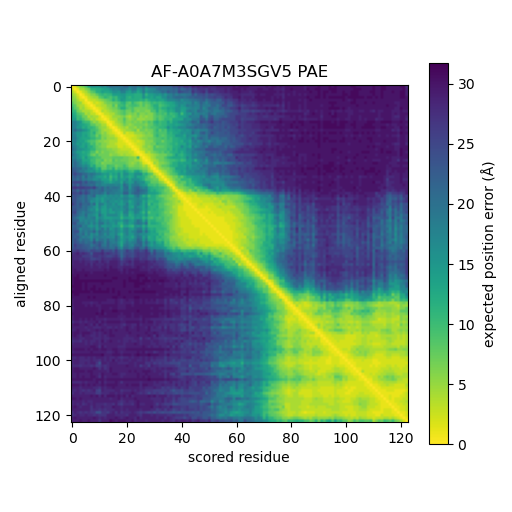acts (8 Å, |Δi|>4): 78; chains: 1; bounding box: 84×42×113 Å

Nearest PDB structures (foldseek):
  4bxr-assembly2_B  TM=5.468E-01  e=3.224E+00  Danio rerio
  6ri9-assembly1_D  TM=3.978E-01  e=7.548E-01  Escherichia coli K-12
  2bsj-assembly1_B  TM=5.955E-01  e=4.709E+00  Yersinia enterocolitica
  2bho-assembly1_A-2  TM=6.478E-01  e=7.804E+00  Yersinia enterocolitica
  2bsi-assembly1_B  TM=6.193E-01  e=9.431E+00  Yersinia enterocolitica

Sequence (123 aa):
IRTVHGLNLIRQPGDDLTKEEAEALPSRSFGEDTETESVGWYSIGALGFIVAIIVFFMLVRVKDEEEMSGIRSLGPTPTILPDGSPDPEGMPTTTDDSGTLWRQQPDGSMDWWDQDLRIWHKW